Protein AF-A0A2H9RMM9-F1 (afdb_monomer_lite)

Sequence (124 aa):
MATKKEIEEIKDAISDDEKKKSKSKKEEKSLELTDLPGIGPAALSKLENAGVYDMMGLAVMSPASLSDAAGVSGAVARKAIQAARNILELGFSDGMEFAKKRSNVLHITTGSKSLDELLGGRGI

pLDDT: mean 74.29, std 17.65, range [28.28, 92.44]

Structure (mmCIF, N/CA/C/O backbone):
data_AF-A0A2H9RMM9-F1
#
_entry.id   AF-A0A2H9RMM9-F1
#
loop_
_atom_site.group_PDB
_atom_site.id
_atom_site.type_symbol
_atom_site.label_atom_id
_atom_site.label_alt_id
_atom_site.label_comp_id
_atom_site.label_asym_id
_atom_site.label_entity_id
_atom_site.label_seq_id
_atom_site.pdbx_PDB_ins_code
_atom_site.Cartn_x
_atom_site.Cartn_y
_atom_site.Cartn_z
_atom_site.occupancy
_atom_site.B_iso_or_equiv
_atom_site.auth_seq_id
_atom_site.auth_comp_id
_atom_site.auth_asym_id
_atom_site.auth_atom_id
_atom_site.pdbx_PDB_model_num
ATOM 1 N N . MET A 1 1 ? 8.926 -1.701 46.593 1.00 49.34 1 MET A N 1
ATOM 2 C CA . MET A 1 1 ? 8.430 -0.316 46.457 1.00 49.34 1 MET A CA 1
ATOM 3 C C . MET A 1 1 ? 9.519 0.452 45.736 1.00 49.34 1 MET A C 1
ATOM 5 O O . MET A 1 1 ? 10.568 0.634 46.336 1.00 49.34 1 MET A O 1
ATOM 9 N N . ALA A 1 2 ? 9.331 0.776 44.453 1.00 51.94 2 ALA A N 1
ATOM 10 C CA . ALA A 1 2 ? 10.285 1.610 43.719 1.00 51.94 2 ALA A CA 1
ATOM 11 C C . ALA A 1 2 ? 10.453 2.934 44.474 1.00 51.94 2 ALA A C 1
ATO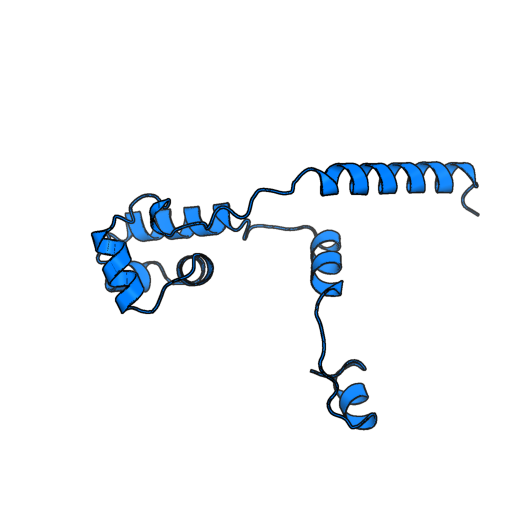M 13 O O . ALA A 1 2 ? 9.471 3.499 44.974 1.00 51.94 2 ALA A O 1
ATOM 14 N N . THR A 1 3 ? 11.695 3.361 44.659 1.00 59.28 3 THR A N 1
ATOM 15 C CA . THR A 1 3 ? 11.990 4.557 45.450 1.00 59.28 3 THR A CA 1
ATOM 16 C C . THR A 1 3 ? 11.487 5.786 44.690 1.00 59.28 3 THR A C 1
ATOM 18 O O . THR A 1 3 ? 11.525 5.821 43.464 1.00 59.28 3 THR A O 1
ATOM 21 N N . LYS A 1 4 ? 10.979 6.811 45.393 1.00 59.88 4 LYS A N 1
ATOM 22 C CA . LYS A 1 4 ? 10.424 8.032 44.762 1.00 59.88 4 LYS A CA 1
ATOM 23 C C . LYS A 1 4 ? 11.375 8.666 43.733 1.00 59.88 4 LYS A C 1
ATOM 25 O O . LYS A 1 4 ? 10.907 9.232 42.756 1.00 59.88 4 LYS A O 1
ATOM 30 N N . LYS A 1 5 ? 12.683 8.487 43.933 1.00 61.75 5 LYS A N 1
ATOM 31 C CA . LYS A 1 5 ? 13.751 8.954 43.051 1.00 61.75 5 LYS A CA 1
ATOM 32 C C . LYS A 1 5 ? 13.785 8.229 41.695 1.00 61.75 5 LYS A C 1
ATOM 34 O O . LYS A 1 5 ? 13.938 8.880 40.674 1.00 61.75 5 LYS A O 1
ATOM 39 N N . GLU A 1 6 ? 13.550 6.916 41.667 1.00 59.88 6 GLU A N 1
ATOM 40 C CA . GLU A 1 6 ? 13.474 6.135 40.418 1.00 59.88 6 GLU A CA 1
ATOM 41 C C . GLU A 1 6 ? 12.229 6.508 39.599 1.00 59.88 6 GLU A C 1
ATOM 43 O O . GLU A 1 6 ? 12.268 6.544 38.375 1.00 59.88 6 GLU A O 1
ATOM 48 N N . ILE A 1 7 ? 11.114 6.827 40.265 1.00 60.31 7 ILE A N 1
ATOM 49 C CA . ILE A 1 7 ? 9.872 7.249 39.597 1.00 60.31 7 ILE A CA 1
ATOM 50 C C . ILE A 1 7 ? 10.024 8.655 38.997 1.00 60.31 7 ILE A C 1
ATOM 52 O O . ILE A 1 7 ? 9.499 8.910 37.914 1.00 60.31 7 ILE A O 1
ATOM 56 N N . GLU A 1 8 ? 10.743 9.554 39.674 1.00 58.12 8 GLU A N 1
ATOM 57 C CA . GLU A 1 8 ? 11.073 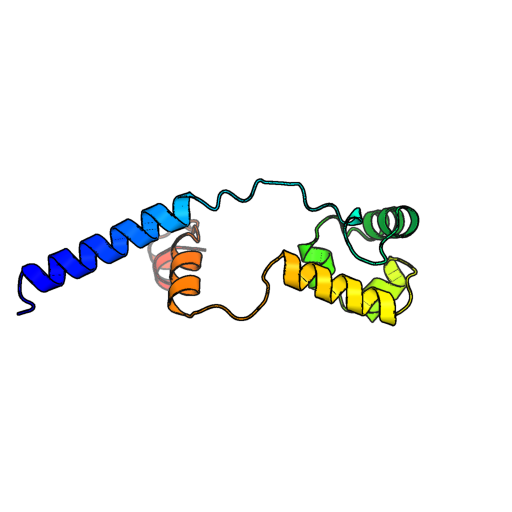10.890 39.160 1.00 58.12 8 GLU A CA 1
ATOM 58 C C . GLU A 1 8 ? 12.020 10.812 37.954 1.00 58.12 8 GLU A C 1
ATOM 60 O O . GLU A 1 8 ? 11.712 11.401 36.922 1.00 58.12 8 GLU A O 1
ATOM 65 N N . GLU A 1 9 ? 13.070 9.986 38.007 1.00 60.41 9 GLU A N 1
ATOM 66 C CA . GLU A 1 9 ? 13.990 9.774 36.875 1.00 60.41 9 GLU A CA 1
ATOM 67 C C . GLU A 1 9 ? 13.286 9.158 35.648 1.00 60.41 9 GLU A C 1
ATOM 69 O O . GLU A 1 9 ? 13.542 9.556 34.509 1.00 60.41 9 GLU A O 1
ATOM 74 N N . ILE A 1 10 ? 12.336 8.238 35.860 1.00 62.78 10 ILE A N 1
ATOM 75 C CA . ILE A 1 10 ? 11.506 7.676 34.781 1.00 62.78 10 ILE A CA 1
ATOM 76 C C . ILE A 1 10 ? 10.564 8.741 34.203 1.00 62.78 10 ILE A C 1
ATOM 78 O O . ILE A 1 10 ? 10.364 8.798 32.988 1.00 62.78 10 ILE A O 1
ATOM 82 N N . LYS A 1 11 ? 9.986 9.601 35.048 1.00 52.56 11 LYS A N 1
ATOM 83 C CA . LYS A 1 11 ? 9.070 10.666 34.619 1.00 52.56 11 LYS A CA 1
ATOM 84 C C . LYS A 1 11 ? 9.793 11.748 33.816 1.00 52.56 11 LYS A C 1
ATOM 86 O O . LYS A 1 11 ? 9.256 12.192 32.801 1.00 52.56 11 LYS A O 1
ATOM 91 N N . ASP A 1 12 ? 11.008 12.108 34.219 1.00 50.66 12 ASP A N 1
ATOM 92 C CA . ASP A 1 12 ? 11.844 13.060 33.490 1.00 50.66 12 ASP A CA 1
ATOM 93 C C . ASP A 1 12 ? 12.268 12.490 32.126 1.00 50.66 12 ASP A C 1
ATOM 95 O O . ASP A 1 12 ? 12.094 13.166 31.110 1.00 50.66 12 ASP A O 1
ATOM 99 N N . ALA A 1 13 ? 12.653 11.208 32.053 1.00 55.97 13 ALA A N 1
ATOM 100 C CA . ALA A 1 13 ? 12.966 10.536 30.786 1.00 55.97 13 ALA A CA 1
ATOM 101 C C . ALA A 1 13 ? 11.766 10.458 29.817 1.00 55.97 13 ALA A C 1
ATOM 103 O O . ALA A 1 13 ? 11.928 10.628 28.608 1.00 55.97 13 ALA A O 1
ATOM 104 N N . ILE A 1 14 ? 10.548 10.247 30.331 1.00 54.81 14 ILE A N 1
ATOM 105 C CA . ILE A 1 14 ? 9.310 10.262 29.529 1.00 54.81 14 ILE A CA 1
ATOM 106 C C . ILE A 1 14 ? 9.008 11.677 29.017 1.00 54.81 14 ILE A C 1
ATOM 108 O O . ILE A 1 14 ? 8.601 11.846 27.868 1.00 54.81 14 ILE A O 1
ATOM 112 N N . SER A 1 15 ? 9.243 12.697 29.845 1.00 43.19 15 SER A N 1
ATOM 113 C CA . SER A 1 15 ? 8.997 14.094 29.477 1.00 43.19 15 SER A CA 1
ATOM 114 C C . SER A 1 15 ? 10.000 14.639 28.449 1.00 43.19 15 SER A C 1
ATOM 116 O O . SER A 1 15 ? 9.632 15.455 27.596 1.00 43.19 15 SER A O 1
ATOM 118 N N . ASP A 1 16 ? 11.242 14.146 28.459 1.00 41.41 16 ASP A N 1
ATOM 119 C CA . ASP A 1 16 ? 12.229 14.439 27.419 1.00 41.41 16 ASP A CA 1
ATOM 120 C C . ASP A 1 16 ? 11.906 13.725 26.095 1.00 41.41 16 ASP A C 1
ATOM 122 O O . ASP A 1 16 ? 12.091 14.321 25.031 1.00 41.41 16 ASP A O 1
ATOM 126 N N . ASP A 1 17 ? 11.337 12.511 26.124 1.00 40.69 17 ASP A N 1
ATOM 127 C CA . ASP A 1 17 ? 10.855 11.815 24.917 1.00 40.69 17 ASP A CA 1
ATOM 128 C C . ASP A 1 17 ? 9.651 12.544 24.283 1.00 40.69 17 ASP A C 1
ATOM 130 O O . ASP A 1 17 ? 9.602 12.727 23.063 1.00 40.69 17 ASP A O 1
ATOM 134 N N . GLU A 1 18 ? 8.731 13.082 25.097 1.00 43.38 18 GLU A N 1
ATOM 135 C CA . GLU A 1 18 ? 7.620 13.931 24.627 1.00 43.38 18 GLU A CA 1
ATOM 136 C C . GLU A 1 18 ? 8.107 15.264 24.019 1.00 43.38 18 GLU A C 1
ATOM 138 O O . GLU A 1 18 ? 7.617 15.702 22.966 1.00 43.38 18 GLU A O 1
ATOM 143 N N . LYS A 1 19 ? 9.127 15.903 24.613 1.00 35.06 19 LYS A N 1
ATOM 144 C CA . LYS A 1 19 ? 9.756 17.114 24.047 1.00 35.06 19 LYS A CA 1
ATOM 145 C C . LYS A 1 19 ? 10.565 16.834 22.779 1.00 35.06 19 LYS A C 1
ATOM 147 O O . LYS A 1 19 ? 10.681 17.719 21.928 1.00 35.06 19 LYS A O 1
ATOM 152 N N . LYS A 1 20 ? 11.101 15.622 22.610 1.00 34.69 20 LYS A N 1
ATOM 153 C CA . LYS A 1 20 ? 11.825 15.217 21.394 1.00 34.69 20 LYS A CA 1
ATOM 154 C C . LYS A 1 20 ? 10.867 14.823 20.263 1.00 34.69 20 LYS A C 1
ATOM 156 O O . LYS A 1 20 ? 11.115 15.205 19.120 1.00 34.69 20 LYS A O 1
ATOM 161 N N . LYS A 1 21 ? 9.730 14.181 20.572 1.00 34.38 21 LYS A N 1
ATOM 162 C CA . LYS A 1 21 ? 8.660 13.853 19.602 1.00 34.38 21 LYS A CA 1
ATOM 163 C C . LYS A 1 21 ? 7.897 15.066 19.077 1.00 34.38 21 LYS A C 1
ATOM 165 O O . LYS A 1 21 ? 7.498 15.077 17.917 1.00 34.38 21 LYS A O 1
ATOM 170 N N . SER A 1 22 ? 7.735 16.117 19.878 1.00 29.42 22 SER A N 1
ATOM 171 C CA . SER A 1 22 ? 7.072 17.353 19.425 1.00 29.42 22 SER A CA 1
ATOM 172 C C . SER A 1 22 ? 7.892 18.177 18.415 1.00 29.42 22 SER A C 1
ATOM 174 O O . SER A 1 22 ? 7.335 19.060 17.761 1.00 29.42 22 SER A O 1
ATOM 176 N N . LYS A 1 23 ? 9.186 17.872 18.217 1.00 28.28 23 LYS A N 1
ATOM 177 C CA . LYS A 1 23 ? 10.070 18.565 17.258 1.00 28.28 23 LYS A CA 1
ATOM 178 C C . LYS A 1 23 ? 10.162 17.937 15.866 1.00 28.28 23 LYS A C 1
ATOM 180 O O . LYS A 1 23 ? 10.775 18.541 14.993 1.00 28.28 23 LYS A O 1
ATOM 185 N N . SER A 1 24 ? 9.516 16.801 15.609 1.00 30.69 24 SER A N 1
ATOM 186 C CA . SER A 1 24 ? 9.364 16.248 14.257 1.00 30.69 24 SER A CA 1
ATOM 187 C C . SER A 1 24 ? 7.946 16.465 13.727 1.00 30.69 24 SER A C 1
ATOM 189 O O . SER A 1 24 ? 7.293 15.533 13.265 1.00 30.69 24 SER A O 1
ATOM 191 N N . LYS A 1 25 ? 7.465 17.714 13.751 1.00 33.62 25 LYS A N 1
ATOM 192 C CA . LYS A 1 25 ? 6.507 18.176 12.738 1.00 33.62 25 LYS A CA 1
ATOM 193 C C . LYS A 1 25 ? 7.262 18.202 11.407 1.00 33.62 25 LYS A C 1
ATOM 195 O O . LYS A 1 25 ? 7.774 19.236 10.993 1.00 33.62 25 LYS A O 1
ATOM 200 N N . LYS A 1 26 ? 7.426 17.028 10.792 1.00 36.34 26 LYS A N 1
ATOM 201 C CA . LYS A 1 26 ? 7.837 16.927 9.394 1.00 36.34 26 LYS A CA 1
ATOM 202 C C . LYS A 1 26 ? 6.634 17.445 8.620 1.00 36.34 26 LYS A C 1
ATOM 204 O O . LYS A 1 26 ? 5.563 16.850 8.681 1.00 36.34 26 LYS A O 1
ATOM 209 N N . GLU A 1 27 ? 6.803 18.640 8.076 1.00 31.69 27 GLU A N 1
ATOM 210 C CA . GLU A 1 27 ? 5.829 19.370 7.277 1.00 31.69 27 GLU A CA 1
ATOM 211 C C . GLU A 1 27 ? 5.059 18.416 6.363 1.00 31.69 27 GLU A C 1
ATOM 213 O O . GLU A 1 27 ? 5.656 17.539 5.733 1.00 31.69 27 GLU A O 1
ATOM 218 N N . GLU A 1 28 ? 3.741 18.602 6.301 1.00 39.62 28 GLU A N 1
ATOM 219 C CA . GLU A 1 28 ? 2.849 18.030 5.295 1.00 39.62 28 GLU A CA 1
ATOM 220 C C . GLU A 1 28 ? 3.247 18.567 3.914 1.00 39.62 28 GLU A C 1
ATOM 222 O O . GLU A 1 28 ? 2.554 19.366 3.291 1.00 39.62 28 GLU A O 1
ATOM 227 N N . LYS A 1 29 ? 4.423 18.176 3.429 1.00 38.41 29 LYS A N 1
ATOM 228 C CA . LYS A 1 29 ? 4.731 18.259 2.016 1.00 38.41 29 LYS A CA 1
ATOM 229 C C . LYS A 1 29 ? 3.883 17.163 1.403 1.00 38.41 29 LYS A C 1
ATOM 231 O O . LYS A 1 29 ? 4.117 15.990 1.687 1.00 38.41 29 LYS A O 1
ATOM 236 N N . SER A 1 30 ? 2.858 17.549 0.653 1.00 47.28 30 SER A N 1
ATOM 237 C CA . SER A 1 30 ? 2.121 16.648 -0.224 1.00 47.28 30 SER A CA 1
ATOM 238 C C . SER A 1 30 ? 3.148 15.824 -0.995 1.00 47.28 30 SER A C 1
ATOM 240 O O . SER A 1 30 ? 3.848 16.348 -1.860 1.00 47.28 30 SER A O 1
ATOM 242 N N . LEU A 1 31 ? 3.339 14.571 -0.582 1.00 57.75 31 LEU A N 1
ATOM 243 C CA . LEU A 1 31 ? 4.261 13.647 -1.222 1.00 57.75 31 LEU A CA 1
ATOM 244 C C . LEU A 1 31 ? 3.632 13.295 -2.560 1.00 57.75 31 LEU A C 1
ATOM 246 O O . LEU A 1 31 ? 2.816 12.383 -2.661 1.00 57.75 31 LEU A O 1
ATOM 250 N N . GLU A 1 32 ? 3.938 14.102 -3.563 1.00 65.06 32 GLU A N 1
ATOM 251 C CA . GLU A 1 32 ? 3.448 13.891 -4.909 1.00 65.06 32 GLU A CA 1
ATOM 252 C C . GLU A 1 32 ? 4.120 12.649 -5.501 1.00 65.06 32 GLU A C 1
ATOM 254 O O . GLU A 1 32 ? 5.311 12.398 -5.301 1.00 65.06 32 GLU A O 1
ATOM 259 N N . LEU A 1 33 ? 3.363 11.881 -6.291 1.00 64.50 33 LEU A N 1
ATOM 260 C CA . LEU A 1 33 ? 3.877 10.715 -7.020 1.00 64.50 33 LEU A CA 1
ATOM 261 C C . LEU A 1 33 ? 5.051 11.061 -7.965 1.00 64.50 33 LEU A C 1
ATOM 263 O O . LEU A 1 33 ? 5.743 10.160 -8.438 1.00 64.50 33 LEU A O 1
ATOM 267 N N . THR A 1 34 ? 5.253 12.348 -8.260 1.00 63.91 34 THR A N 1
ATOM 268 C CA . THR A 1 34 ? 6.313 12.906 -9.111 1.00 63.91 34 THR A CA 1
ATOM 269 C C . THR A 1 34 ? 7.703 12.827 -8.487 1.00 63.91 34 THR A C 1
ATOM 271 O O . THR A 1 34 ? 8.689 12.819 -9.222 1.00 63.91 34 THR A O 1
ATOM 274 N N . ASP A 1 35 ? 7.805 12.728 -7.158 1.00 68.94 35 ASP A N 1
ATOM 275 C CA . ASP A 1 35 ? 9.092 12.704 -6.443 1.00 68.94 35 ASP A CA 1
ATOM 276 C C . ASP A 1 35 ? 9.711 11.290 -6.399 1.00 68.94 35 ASP A C 1
ATOM 278 O O . ASP A 1 35 ? 10.767 11.046 -5.808 1.00 68.94 35 ASP A O 1
ATOM 282 N N . LEU A 1 36 ? 9.050 10.315 -7.034 1.00 75.44 36 LEU A N 1
ATOM 283 C CA . LEU A 1 36 ? 9.498 8.932 -7.071 1.00 75.44 36 LEU A CA 1
ATOM 284 C C . LEU A 1 36 ? 10.437 8.647 -8.249 1.00 75.44 36 LEU A C 1
ATOM 286 O O . LEU A 1 36 ? 10.168 9.023 -9.395 1.00 75.44 36 LEU A O 1
ATOM 290 N N . PRO A 1 37 ? 11.515 7.878 -8.012 1.00 74.06 37 PRO A N 1
ATOM 291 C CA . PRO A 1 37 ? 12.489 7.568 -9.044 1.00 74.06 37 PRO A CA 1
ATOM 292 C C . PRO A 1 37 ? 11.847 6.750 -10.171 1.00 74.06 37 PRO A C 1
ATOM 294 O O . PRO A 1 37 ? 11.505 5.579 -10.002 1.00 74.06 37 PRO A O 1
ATOM 297 N N . GLY A 1 38 ? 11.744 7.372 -11.347 1.00 72.00 38 GLY A N 1
ATOM 298 C CA . GLY A 1 38 ? 11.255 6.743 -12.573 1.00 72.00 38 GLY A CA 1
ATOM 299 C C . GLY A 1 38 ? 9.750 6.863 -12.824 1.00 72.00 38 GLY A C 1
ATOM 300 O O . GLY A 1 38 ? 9.260 6.240 -13.766 1.00 72.00 38 GLY A O 1
ATOM 301 N N . ILE A 1 39 ? 9.039 7.687 -12.047 1.00 77.94 39 ILE A N 1
ATOM 302 C CA . ILE A 1 39 ? 7.685 8.146 -12.378 1.00 77.94 39 ILE A CA 1
ATOM 303 C C . ILE A 1 39 ? 7.798 9.552 -12.967 1.00 77.94 39 ILE A C 1
ATOM 305 O O . ILE A 1 39 ? 8.010 10.532 -12.267 1.00 77.94 39 ILE A O 1
ATOM 309 N N . GLY A 1 40 ? 7.705 9.640 -14.292 1.00 78.69 40 GLY A N 1
ATOM 310 C CA . GLY A 1 40 ? 7.610 10.922 -14.990 1.00 78.69 40 GLY A CA 1
ATOM 311 C C . GLY A 1 40 ? 6.161 11.416 -15.096 1.00 78.69 40 GLY A C 1
ATOM 312 O O . GLY A 1 40 ? 5.233 10.641 -14.859 1.00 78.69 40 GLY A O 1
ATOM 313 N N . PRO A 1 41 ? 5.935 12.656 -15.564 1.00 79.25 41 PRO A N 1
ATOM 314 C CA . PRO A 1 41 ? 4.589 13.217 -15.739 1.00 79.25 41 PRO A CA 1
ATOM 315 C C . PRO A 1 41 ? 3.700 12.363 -16.660 1.00 79.25 41 PRO A C 1
ATOM 317 O O . PRO A 1 41 ? 2.511 12.208 -16.410 1.00 79.25 41 PRO A O 1
ATOM 320 N N . ALA A 1 42 ? 4.282 11.712 -17.674 1.00 80.06 42 ALA A N 1
ATOM 321 C CA . ALA A 1 42 ? 3.550 10.799 -18.556 1.00 80.06 42 ALA A CA 1
ATOM 322 C C . ALA A 1 42 ? 3.107 9.490 -17.869 1.00 80.06 42 ALA A C 1
ATOM 324 O O . ALA A 1 42 ? 2.096 8.906 -18.254 1.00 80.06 42 ALA A O 1
ATOM 325 N N . ALA A 1 43 ? 3.866 9.011 -16.878 1.00 80.38 43 ALA A N 1
ATOM 326 C CA . ALA A 1 43 ? 3.500 7.845 -16.075 1.00 80.38 43 ALA A CA 1
ATOM 327 C C . ALA A 1 43 ? 2.468 8.223 -15.003 1.00 80.38 43 ALA A C 1
ATOM 329 O O . ALA A 1 43 ? 1.558 7.441 -14.737 1.00 80.38 43 ALA A O 1
ATOM 330 N N . LEU A 1 44 ? 2.568 9.438 -14.452 1.00 82.06 44 LEU A N 1
ATOM 331 C CA . LEU A 1 44 ? 1.609 9.986 -13.497 1.00 82.06 44 LEU A CA 1
ATOM 332 C C . LEU A 1 44 ? 0.200 10.062 -14.088 1.00 82.06 44 LEU A C 1
ATOM 334 O O . LEU A 1 44 ? -0.714 9.480 -13.520 1.00 82.06 44 LEU A O 1
ATOM 338 N N . SER A 1 45 ? 0.025 10.666 -15.267 1.00 82.44 45 SER A N 1
ATOM 339 C CA . SER A 1 45 ? -1.307 10.761 -15.887 1.00 82.44 45 SER A CA 1
ATOM 340 C C . SER A 1 45 ? -1.926 9.388 -16.172 1.00 82.44 45 SER A C 1
ATOM 342 O O . SER A 1 45 ? -3.140 9.221 -16.123 1.00 82.44 45 SER A O 1
ATOM 344 N N . LYS A 1 46 ? -1.104 8.368 -16.453 1.00 84.44 46 LYS A N 1
ATOM 345 C CA . LYS A 1 46 ? -1.590 6.990 -16.615 1.00 84.44 46 LYS A CA 1
ATOM 346 C C . LYS A 1 46 ? -1.986 6.352 -15.285 1.00 84.44 46 LYS A C 1
ATOM 348 O O . LYS A 1 46 ? -2.983 5.641 -15.240 1.00 84.44 46 LYS A O 1
ATOM 353 N N . LEU A 1 47 ? -1.245 6.630 -14.215 1.00 82.56 47 LEU A N 1
ATOM 354 C CA . LEU A 1 47 ? -1.579 6.183 -12.862 1.00 82.56 47 LEU A CA 1
ATOM 355 C C . LEU A 1 47 ? -2.857 6.840 -12.338 1.00 82.56 47 LEU A C 1
ATOM 357 O O . LEU A 1 47 ? -3.700 6.150 -11.773 1.00 82.56 47 LEU A O 1
ATOM 361 N N . GLU A 1 48 ? -3.050 8.127 -12.617 1.00 83.69 48 GLU A N 1
ATOM 362 C CA . GLU A 1 48 ? -4.287 8.851 -12.319 1.00 83.69 48 GLU A CA 1
ATOM 363 C C . GLU A 1 48 ? -5.479 8.262 -13.081 1.00 83.69 48 GLU A C 1
ATOM 365 O O . GLU A 1 48 ? -6.542 8.053 -12.500 1.00 83.69 48 GLU A O 1
ATOM 370 N N . ASN A 1 49 ? -5.298 7.907 -14.357 1.00 83.75 49 ASN A N 1
ATOM 371 C CA . ASN A 1 49 ? -6.321 7.196 -15.131 1.00 83.75 49 ASN A CA 1
ATOM 372 C C . ASN A 1 49 ? -6.584 5.775 -14.602 1.00 83.75 49 ASN A C 1
ATOM 374 O O . ASN A 1 49 ? -7.693 5.263 -14.737 1.00 83.75 49 ASN A O 1
ATOM 378 N N . ALA A 1 50 ? -5.581 5.139 -13.992 1.00 82.00 50 ALA A N 1
ATOM 379 C CA . ALA A 1 50 ? -5.706 3.843 -13.328 1.00 82.00 50 ALA A CA 1
ATOM 380 C C . ALA A 1 50 ? -6.286 3.943 -11.900 1.00 82.00 50 ALA A C 1
ATOM 382 O O . ALA A 1 50 ? -6.430 2.920 -11.231 1.00 82.00 50 ALA A O 1
ATOM 383 N N . GLY A 1 51 ? -6.623 5.149 -11.427 1.00 82.06 51 GLY A N 1
ATOM 384 C CA . GLY A 1 51 ? -7.209 5.385 -10.106 1.00 82.06 51 GLY A CA 1
ATOM 385 C C . GLY A 1 51 ? -6.204 5.393 -8.948 1.00 82.06 51 GLY A C 1
ATOM 386 O O . GLY A 1 51 ? -6.609 5.306 -7.789 1.00 82.06 51 GLY A O 1
ATOM 387 N N . VAL A 1 52 ? -4.900 5.480 -9.230 1.00 83.31 52 VAL A N 1
ATOM 388 C CA . VAL A 1 52 ? -3.841 5.542 -8.213 1.00 83.31 52 VAL A CA 1
ATOM 389 C C . VAL A 1 52 ? -3.432 6.997 -8.000 1.00 83.31 52 VAL A C 1
ATOM 391 O O . VAL A 1 52 ? -2.613 7.535 -8.739 1.00 83.31 52 VAL A O 1
ATOM 394 N N . TYR A 1 53 ? -4.001 7.616 -6.965 1.00 82.00 53 TYR A N 1
ATOM 395 C CA . TYR A 1 53 ? -3.742 9.020 -6.608 1.00 82.00 53 TYR A CA 1
ATOM 396 C C . TYR A 1 53 ? -2.835 9.186 -5.387 1.00 82.00 53 TYR A C 1
ATOM 398 O O . TYR A 1 53 ? -2.312 10.269 -5.150 1.00 82.00 53 TYR A O 1
ATOM 406 N N . ASP A 1 54 ? -2.662 8.120 -4.604 1.00 83.50 54 ASP A N 1
ATOM 407 C CA . ASP A 1 54 ? -1.945 8.160 -3.335 1.00 83.50 54 ASP A CA 1
ATOM 408 C C . ASP A 1 54 ? -0.695 7.272 -3.359 1.00 83.50 54 ASP A C 1
ATOM 410 O O . ASP A 1 54 ? -0.664 6.188 -3.957 1.00 83.50 54 ASP A O 1
ATOM 414 N N . MET A 1 55 ? 0.326 7.717 -2.632 1.00 81.88 55 MET A N 1
ATOM 415 C CA . MET A 1 55 ? 1.574 6.998 -2.397 1.00 81.88 55 MET A CA 1
ATOM 416 C C . MET A 1 55 ? 1.322 5.653 -1.709 1.00 81.88 55 MET A C 1
ATOM 418 O O . MET A 1 55 ? 2.015 4.676 -2.003 1.00 81.88 55 MET A O 1
ATOM 422 N N . MET A 1 56 ? 0.305 5.567 -0.840 1.00 83.06 56 MET A N 1
ATOM 423 C CA . MET A 1 56 ? -0.101 4.306 -0.210 1.00 83.06 56 MET A CA 1
ATOM 424 C C . MET A 1 56 ? -0.617 3.304 -1.252 1.00 83.06 56 MET A C 1
ATOM 426 O O . MET A 1 56 ? -0.231 2.134 -1.234 1.00 83.06 56 MET A O 1
ATOM 430 N N . GLY A 1 57 ? -1.436 3.771 -2.202 1.00 83.25 57 GLY A N 1
ATOM 431 C CA . GLY A 1 57 ? -1.944 2.949 -3.3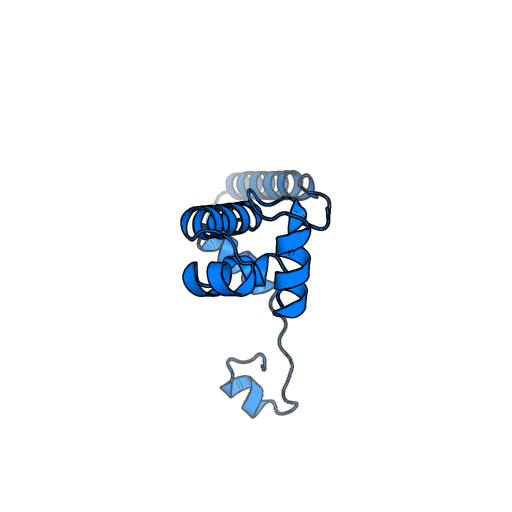04 1.00 83.25 57 GLY A CA 1
ATOM 432 C C . GLY A 1 57 ? -0.813 2.398 -4.171 1.00 83.25 57 GLY A C 1
ATOM 433 O O . GLY A 1 57 ? -0.800 1.214 -4.514 1.00 83.25 57 GLY A O 1
ATOM 434 N N . LEU A 1 58 ? 0.200 3.224 -4.437 1.00 84.44 58 LEU A N 1
ATOM 435 C CA . LEU A 1 58 ? 1.392 2.803 -5.163 1.00 84.44 58 LEU A CA 1
ATOM 436 C C . LEU A 1 58 ? 2.235 1.776 -4.381 1.00 84.44 58 LEU A C 1
ATOM 438 O O . LEU A 1 58 ? 2.701 0.794 -4.957 1.00 84.44 58 LEU A O 1
ATOM 442 N N . ALA A 1 59 ? 2.429 1.975 -3.074 1.00 84.88 59 ALA A N 1
ATOM 443 C CA . ALA A 1 59 ? 3.282 1.126 -2.237 1.00 84.88 59 ALA A CA 1
ATOM 444 C C . ALA A 1 59 ? 2.742 -0.308 -2.044 1.00 84.88 59 ALA A C 1
ATOM 446 O O . ALA A 1 59 ? 3.525 -1.246 -1.814 1.00 84.88 59 ALA A O 1
ATOM 447 N N . VAL A 1 60 ? 1.417 -0.475 -2.132 1.00 86.12 60 VAL A N 1
ATOM 448 C CA . VAL A 1 60 ? 0.708 -1.760 -1.983 1.00 86.12 60 VAL A CA 1
ATOM 449 C C . VAL A 1 60 ? 0.605 -2.519 -3.310 1.00 86.12 60 VAL A C 1
ATOM 451 O O . VAL A 1 60 ? 0.501 -3.747 -3.310 1.00 86.12 60 VAL A O 1
ATOM 454 N N . MET A 1 61 ? 0.679 -1.823 -4.446 1.00 84.38 61 MET A N 1
ATOM 455 C CA . MET A 1 61 ? 0.519 -2.438 -5.761 1.00 84.38 61 MET A CA 1
ATOM 456 C C . MET A 1 61 ? 1.670 -3.397 -6.113 1.00 84.38 61 MET A C 1
ATOM 458 O O . MET A 1 61 ? 2.825 -3.214 -5.718 1.00 84.38 61 MET A O 1
ATOM 462 N N . SER A 1 62 ? 1.356 -4.447 -6.880 1.00 88.19 62 SER A N 1
ATOM 463 C CA . SER A 1 62 ? 2.370 -5.381 -7.370 1.00 88.19 62 SER A CA 1
ATOM 464 C C . SER A 1 62 ? 3.243 -4.726 -8.455 1.00 88.19 62 SER A C 1
ATOM 466 O O . SER A 1 62 ? 2.740 -3.913 -9.235 1.00 88.19 62 SER A O 1
ATOM 468 N N . PRO A 1 63 ? 4.535 -5.091 -8.579 1.00 86.69 63 PRO A N 1
ATOM 469 C CA . PRO A 1 63 ? 5.389 -4.544 -9.631 1.00 86.69 63 PRO A CA 1
ATOM 470 C C . PRO A 1 63 ? 4.872 -4.792 -11.053 1.00 86.69 63 PRO A C 1
ATOM 472 O O . PRO A 1 63 ? 5.111 -3.962 -11.921 1.00 86.69 63 PRO A O 1
ATOM 475 N N . ALA A 1 64 ? 4.166 -5.905 -11.287 1.00 86.88 64 ALA A N 1
ATOM 476 C CA . ALA A 1 64 ? 3.569 -6.217 -12.585 1.00 86.88 64 ALA A CA 1
ATOM 477 C C . ALA A 1 64 ? 2.406 -5.266 -12.898 1.00 86.88 64 ALA A C 1
ATOM 479 O O . ALA A 1 64 ? 2.425 -4.585 -13.917 1.00 86.88 64 ALA A O 1
ATOM 480 N N . SER A 1 65 ? 1.467 -5.126 -11.958 1.00 85.38 65 SER A N 1
ATOM 481 C CA . SER A 1 65 ? 0.327 -4.213 -12.095 1.00 85.38 65 SER A CA 1
ATOM 482 C C . SER A 1 65 ? 0.772 -2.758 -12.262 1.00 85.38 65 SER A C 1
ATOM 484 O O . SER A 1 65 ? 0.199 -2.030 -13.065 1.00 85.38 65 SER A O 1
ATOM 486 N N . LEU A 1 66 ? 1.827 -2.341 -11.551 1.00 85.50 66 LEU A N 1
ATOM 487 C CA . LEU A 1 66 ? 2.396 -1.002 -11.700 1.00 85.50 66 LEU A CA 1
ATOM 488 C C . LEU A 1 66 ? 3.025 -0.792 -13.082 1.00 85.50 66 LEU A C 1
ATOM 490 O O . LEU A 1 66 ? 2.860 0.268 -13.681 1.00 85.50 66 LEU A O 1
ATOM 494 N N . SER A 1 67 ? 3.752 -1.787 -13.590 1.00 85.50 67 SER A N 1
ATOM 495 C CA . SER A 1 67 ? 4.340 -1.730 -14.927 1.00 85.50 67 SER A CA 1
ATOM 496 C C . SER A 1 67 ? 3.285 -1.591 -16.018 1.00 85.50 67 SER A C 1
ATOM 498 O O . SER A 1 67 ? 3.461 -0.758 -16.907 1.00 85.50 67 SER A O 1
ATOM 500 N N . ASP A 1 68 ? 2.185 -2.333 -15.911 1.00 85.62 68 ASP A N 1
ATOM 501 C CA . ASP A 1 68 ? 1.087 -2.284 -16.878 1.00 85.62 68 ASP A CA 1
ATOM 502 C C . ASP A 1 68 ? 0.319 -0.956 -16.793 1.00 85.62 68 ASP A C 1
ATOM 504 O O . ASP A 1 68 ? 0.065 -0.319 -17.815 1.00 85.62 68 ASP A O 1
ATOM 508 N N . ALA A 1 69 ? 0.014 -0.490 -15.576 1.00 83.44 69 ALA A N 1
ATOM 509 C CA . ALA A 1 69 ? -0.734 0.747 -15.353 1.00 83.44 69 ALA A CA 1
ATOM 510 C C . ALA A 1 69 ? 0.068 2.006 -15.724 1.00 83.44 69 ALA A C 1
ATOM 512 O O . ALA A 1 69 ? -0.441 2.890 -16.408 1.00 83.44 69 ALA A O 1
ATOM 513 N N . ALA A 1 70 ? 1.333 2.100 -15.306 1.00 82.31 70 ALA A N 1
ATOM 514 C CA . ALA A 1 70 ? 2.169 3.280 -15.539 1.00 82.31 70 ALA A CA 1
ATOM 515 C C . ALA A 1 70 ? 2.946 3.222 -16.869 1.00 82.31 70 ALA A C 1
ATOM 517 O O . ALA A 1 70 ? 3.495 4.231 -17.320 1.00 82.31 70 ALA A O 1
ATOM 518 N N . GLY A 1 71 ? 3.014 2.053 -17.515 1.00 81.00 71 GLY A N 1
ATOM 519 C CA . GLY A 1 71 ? 3.827 1.831 -18.714 1.00 81.00 71 GLY A CA 1
ATOM 520 C C . GLY A 1 71 ? 5.332 1.951 -18.451 1.00 81.00 71 GLY A C 1
ATOM 521 O O . GLY A 1 71 ? 6.072 2.410 -19.320 1.00 81.00 71 GLY A O 1
ATOM 522 N N . VAL A 1 72 ? 5.780 1.593 -17.245 1.00 84.00 72 VAL A N 1
ATOM 523 C CA . VAL A 1 72 ? 7.190 1.649 -16.824 1.00 84.00 72 VAL A CA 1
ATOM 524 C C . VAL A 1 72 ? 7.802 0.252 -16.780 1.00 84.00 72 VAL A C 1
ATOM 526 O O . VAL A 1 72 ? 7.121 -0.740 -16.523 1.00 84.00 72 VAL A O 1
ATOM 529 N N . SER A 1 73 ? 9.118 0.146 -16.985 1.00 85.50 73 SER A N 1
ATOM 530 C CA . SER A 1 73 ? 9.797 -1.155 -16.912 1.00 85.50 73 SER A CA 1
ATOM 531 C C . SER A 1 73 ? 9.679 -1.784 -15.515 1.00 85.50 73 SER A C 1
ATOM 533 O O . SER A 1 73 ? 9.708 -1.083 -14.501 1.00 85.50 73 SER A O 1
ATOM 535 N N . GLY A 1 74 ? 9.628 -3.117 -15.434 1.00 83.12 74 GLY A N 1
ATOM 536 C CA . GLY A 1 74 ? 9.498 -3.833 -14.153 1.00 83.12 74 GLY A CA 1
ATOM 537 C C . GLY A 1 74 ? 10.651 -3.596 -13.167 1.00 83.12 74 GLY A C 1
ATOM 538 O O . GLY A 1 74 ? 10.508 -3.797 -11.960 1.00 83.12 74 GLY A O 1
ATOM 539 N N . ALA A 1 75 ? 11.817 -3.153 -13.646 1.00 86.25 75 ALA A N 1
ATOM 540 C CA . ALA A 1 75 ? 12.919 -2.732 -12.781 1.00 86.25 75 ALA A CA 1
ATOM 541 C C . ALA A 1 75 ? 12.656 -1.359 -12.142 1.00 86.25 75 ALA A C 1
ATOM 543 O O . ALA A 1 75 ? 12.944 -1.167 -10.960 1.00 86.25 75 ALA A O 1
ATOM 544 N N . VAL A 1 76 ? 12.087 -0.424 -12.906 1.00 85.81 76 VAL A N 1
ATOM 545 C CA . VAL A 1 76 ? 11.720 0.915 -12.429 1.00 85.81 76 VAL A CA 1
ATOM 546 C C . VAL A 1 76 ? 10.514 0.843 -11.495 1.00 85.81 76 VAL A C 1
ATOM 548 O O . VAL A 1 76 ? 10.567 1.421 -10.416 1.00 85.81 76 VAL A O 1
ATOM 551 N N . ALA A 1 77 ? 9.499 0.039 -11.828 1.00 85.4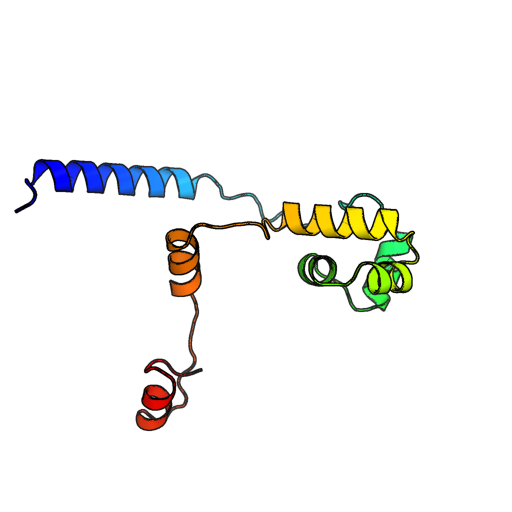4 77 ALA A N 1
ATOM 552 C CA . ALA A 1 77 ? 8.346 -0.209 -10.959 1.00 85.44 77 ALA A CA 1
ATOM 553 C C . ALA A 1 77 ? 8.770 -0.705 -9.566 1.00 85.44 77 ALA A C 1
ATOM 555 O O . ALA A 1 77 ? 8.335 -0.169 -8.550 1.00 85.44 77 ALA A O 1
ATOM 556 N N . ARG A 1 78 ? 9.690 -1.680 -9.498 1.00 87.12 78 ARG A N 1
ATOM 557 C CA . ARG A 1 78 ? 10.222 -2.179 -8.217 1.00 87.12 78 ARG A CA 1
ATOM 558 C C . ARG A 1 78 ? 10.925 -1.094 -7.406 1.00 87.12 78 ARG A C 1
ATOM 560 O O . ARG A 1 78 ? 10.730 -1.021 -6.196 1.00 87.12 78 ARG A O 1
ATOM 567 N N . LYS A 1 79 ? 11.731 -0.251 -8.059 1.00 87.75 79 LYS A N 1
ATOM 568 C CA . LYS A 1 79 ? 12.428 0.859 -7.393 1.00 87.75 79 LYS A CA 1
ATOM 569 C C . LYS A 1 79 ? 11.452 1.921 -6.890 1.00 87.75 79 LYS A C 1
ATOM 571 O O . LYS A 1 79 ? 11.615 2.377 -5.764 1.00 87.75 79 LYS A O 1
ATOM 576 N N . ALA A 1 80 ? 10.433 2.256 -7.677 1.00 85.44 80 ALA A N 1
ATOM 577 C CA . ALA A 1 80 ? 9.391 3.198 -7.287 1.00 85.44 80 ALA A CA 1
ATOM 578 C C . ALA A 1 80 ? 8.593 2.689 -6.075 1.00 85.44 80 ALA A C 1
ATOM 580 O O . ALA A 1 80 ? 8.438 3.420 -5.102 1.00 85.44 80 ALA A O 1
ATOM 581 N N . ILE A 1 81 ? 8.185 1.412 -6.070 1.00 87.75 81 ILE A N 1
ATOM 582 C CA . ILE A 1 81 ? 7.489 0.793 -4.926 1.00 87.75 81 ILE A CA 1
ATOM 583 C C . ILE A 1 81 ? 8.371 0.817 -3.673 1.00 87.75 81 ILE A C 1
ATOM 585 O O . ILE A 1 81 ? 7.897 1.156 -2.591 1.00 87.75 81 ILE A O 1
ATOM 589 N N . GLN A 1 82 ? 9.660 0.486 -3.799 1.00 87.75 82 GLN A N 1
ATOM 590 C CA . GLN A 1 82 ? 10.566 0.500 -2.651 1.00 87.75 82 GLN A CA 1
ATOM 591 C C . GLN A 1 82 ? 10.796 1.919 -2.118 1.00 87.75 82 GLN A C 1
ATOM 593 O O . GLN A 1 82 ? 10.791 2.123 -0.907 1.00 87.75 82 GLN A O 1
ATOM 598 N N . ALA A 1 83 ? 10.965 2.901 -3.006 1.00 86.81 83 ALA A N 1
ATOM 599 C CA . ALA A 1 83 ? 11.092 4.301 -2.624 1.00 86.81 83 ALA A CA 1
ATOM 600 C C . ALA A 1 83 ? 9.825 4.797 -1.909 1.00 86.81 83 ALA A C 1
ATOM 602 O O . ALA A 1 83 ? 9.935 5.385 -0.836 1.00 86.81 83 ALA A O 1
ATOM 603 N N . ALA A 1 84 ? 8.637 4.462 -2.419 1.00 86.19 84 ALA A N 1
ATOM 604 C CA . ALA A 1 84 ? 7.366 4.797 -1.779 1.00 86.19 84 ALA A CA 1
ATOM 605 C C . ALA A 1 84 ? 7.235 4.164 -0.383 1.00 86.19 84 ALA A C 1
ATOM 607 O O . ALA A 1 84 ? 6.868 4.845 0.571 1.00 86.19 84 ALA A O 1
ATOM 608 N N . ARG A 1 85 ? 7.615 2.888 -0.224 1.00 86.31 85 ARG A N 1
ATOM 609 C CA . ARG A 1 85 ? 7.613 2.208 1.085 1.00 86.31 85 ARG A CA 1
ATOM 610 C C . ARG A 1 85 ? 8.577 2.831 2.087 1.00 86.31 85 ARG A C 1
ATOM 612 O O . ARG A 1 85 ? 8.252 2.893 3.267 1.00 86.31 85 ARG A O 1
ATOM 619 N N . ASN A 1 86 ? 9.737 3.287 1.623 1.00 85.44 86 ASN A N 1
ATOM 620 C CA . ASN A 1 86 ? 10.728 3.937 2.477 1.00 85.44 86 ASN A CA 1
ATOM 621 C C . ASN A 1 86 ? 10.255 5.326 2.927 1.00 85.44 86 ASN A C 1
ATOM 623 O O . ASN A 1 86 ? 10.415 5.669 4.093 1.00 85.44 86 ASN A O 1
ATOM 627 N N . ILE A 1 87 ? 9.653 6.103 2.021 1.00 84.06 87 ILE A N 1
ATOM 628 C CA . ILE A 1 87 ? 9.091 7.428 2.324 1.00 84.06 87 ILE A CA 1
ATOM 629 C C . ILE A 1 87 ? 7.956 7.319 3.349 1.00 84.06 87 ILE A C 1
ATOM 631 O O . ILE A 1 87 ? 7.890 8.120 4.276 1.00 84.06 87 ILE A O 1
ATOM 635 N N . LEU A 1 88 ? 7.088 6.316 3.195 1.00 81.56 88 LEU A N 1
ATOM 636 C CA . LEU A 1 88 ? 5.971 6.044 4.103 1.00 81.56 88 LEU A CA 1
ATOM 637 C C . LEU A 1 88 ? 6.383 5.283 5.375 1.00 81.56 88 LEU A C 1
ATOM 639 O O . LEU A 1 88 ? 5.515 4.913 6.165 1.00 81.56 88 LEU A O 1
ATOM 643 N N . GLU A 1 89 ? 7.681 5.013 5.558 1.00 82.56 89 GLU A N 1
ATOM 644 C CA . GLU A 1 89 ? 8.232 4.292 6.711 1.00 82.56 89 GLU A CA 1
ATOM 645 C C . GLU A 1 89 ? 7.511 2.950 6.978 1.00 82.56 89 GLU A C 1
ATOM 647 O O . GLU A 1 89 ? 7.338 2.523 8.118 1.00 82.56 89 GLU A O 1
ATOM 652 N N . LEU A 1 90 ? 7.108 2.240 5.912 1.00 80.62 90 LEU A N 1
ATOM 653 C CA . LEU A 1 90 ? 6.382 0.954 5.959 1.00 80.62 90 LEU A CA 1
ATOM 654 C C . LEU A 1 90 ? 7.286 -0.239 6.333 1.00 80.62 90 LEU A C 1
ATOM 656 O O . LEU A 1 90 ? 7.111 -1.357 5.845 1.00 80.62 90 LEU A O 1
ATOM 660 N N . GLY A 1 91 ? 8.297 0.011 7.157 1.00 80.94 91 GLY A N 1
ATOM 661 C CA . GLY A 1 91 ? 9.276 -0.969 7.600 1.00 80.94 91 GLY A CA 1
ATOM 662 C C . GLY A 1 91 ? 8.894 -1.646 8.914 1.00 80.94 91 GLY A C 1
ATOM 663 O O . GLY A 1 91 ? 7.728 -1.769 9.288 1.00 80.94 91 GLY A O 1
ATOM 664 N N . PHE A 1 92 ? 9.921 -2.103 9.622 1.00 85.56 92 PHE A N 1
ATOM 665 C CA . PHE A 1 92 ? 9.772 -2.665 10.955 1.00 85.56 92 PHE A CA 1
ATOM 666 C C . PHE A 1 92 ? 9.522 -1.549 11.980 1.00 85.56 92 PHE A C 1
ATOM 668 O O . PHE A 1 92 ? 10.173 -0.508 11.925 1.00 85.56 92 PHE A O 1
ATOM 675 N N . SER A 1 93 ? 8.604 -1.776 12.918 1.00 85.31 93 SER A N 1
ATOM 676 C CA . SER A 1 93 ? 8.325 -0.866 14.037 1.00 85.31 93 SER A CA 1
ATOM 677 C C . SER A 1 93 ? 8.249 -1.654 15.340 1.00 85.31 93 SER A C 1
ATOM 679 O O . SER A 1 93 ? 7.906 -2.839 15.328 1.00 85.31 93 SER A O 1
ATOM 681 N N . ASP A 1 94 ? 8.599 -1.015 16.458 1.00 92.44 94 ASP A N 1
ATOM 682 C CA . ASP A 1 94 ? 8.550 -1.668 17.764 1.00 92.44 94 ASP A CA 1
ATOM 683 C C . ASP A 1 94 ? 7.102 -1.890 18.235 1.00 92.44 94 ASP A C 1
ATOM 685 O O . ASP A 1 94 ? 6.193 -1.099 17.956 1.00 92.44 94 ASP A O 1
ATOM 689 N N . GLY A 1 95 ? 6.886 -2.967 18.994 1.00 89.75 95 GLY A N 1
ATOM 690 C CA . GLY A 1 95 ? 5.560 -3.354 19.471 1.00 89.75 95 GLY A CA 1
ATOM 691 C C . GLY A 1 95 ? 4.915 -2.291 20.364 1.00 89.75 95 GLY A C 1
ATOM 692 O O . GLY A 1 95 ? 3.710 -2.047 20.258 1.00 89.75 95 GLY A O 1
ATOM 693 N N . MET A 1 96 ? 5.703 -1.608 21.203 1.00 90.00 96 MET A N 1
ATOM 694 C CA . MET A 1 96 ? 5.180 -0.539 22.060 1.00 90.00 96 MET A CA 1
ATOM 695 C C . MET A 1 96 ? 4.791 0.703 21.255 1.00 90.00 96 MET A C 1
ATOM 697 O O . MET A 1 96 ? 3.778 1.341 21.550 1.00 90.00 96 MET A O 1
ATOM 701 N N . GLU A 1 97 ? 5.560 1.047 20.224 1.00 87.81 97 GLU A N 1
ATOM 702 C CA . GLU A 1 97 ? 5.242 2.169 19.337 1.00 87.81 97 GLU A CA 1
ATOM 703 C C . GLU A 1 97 ? 3.983 1.896 18.513 1.00 87.81 97 GLU A C 1
ATOM 705 O O . GLU A 1 97 ? 3.102 2.755 18.411 1.00 87.81 97 GLU A O 1
ATOM 710 N N . PHE A 1 98 ? 3.839 0.673 18.000 1.00 88.00 98 PHE A N 1
ATOM 711 C CA . PHE A 1 98 ? 2.645 0.258 17.272 1.00 88.00 98 PHE A CA 1
ATOM 712 C C . PHE A 1 98 ? 1.391 0.248 18.160 1.00 88.00 98 PHE A C 1
ATOM 714 O O . PHE A 1 98 ? 0.326 0.703 17.734 1.00 88.00 98 PHE A O 1
ATOM 721 N N . ALA A 1 99 ? 1.508 -0.196 19.417 1.00 88.69 99 ALA A N 1
ATOM 722 C CA . ALA A 1 99 ? 0.407 -0.156 20.381 1.00 88.69 99 ALA A CA 1
ATOM 723 C C . ALA A 1 99 ? -0.056 1.284 20.671 1.00 88.69 99 ALA A C 1
ATOM 725 O O . ALA A 1 99 ? -1.258 1.554 20.645 1.00 88.69 99 ALA A O 1
ATOM 726 N N . LYS A 1 100 ? 0.886 2.224 20.850 1.00 89.44 100 LYS A N 1
ATOM 727 C CA . LYS A 1 100 ? 0.588 3.665 20.981 1.00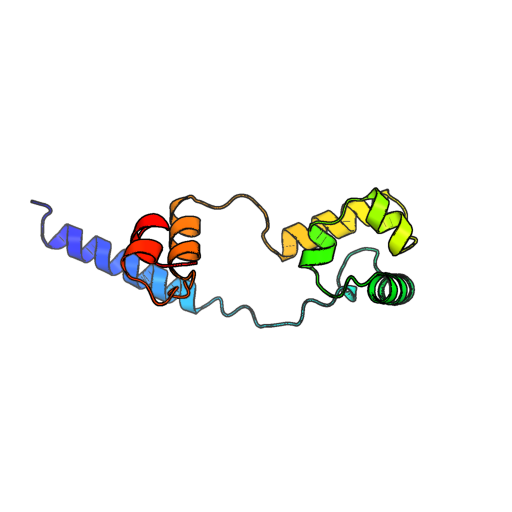 89.44 100 LYS A CA 1
ATOM 728 C C . LYS A 1 100 ? -0.070 4.240 19.722 1.00 89.44 100 LYS A C 1
ATOM 730 O O . LYS A 1 100 ? -0.930 5.106 19.814 1.00 89.44 100 LYS A O 1
ATOM 735 N N . LYS A 1 101 ? 0.291 3.759 18.529 1.00 87.50 101 LYS A N 1
ATOM 736 C CA . LYS A 1 101 ? -0.378 4.171 17.284 1.00 87.50 101 LYS A CA 1
ATOM 737 C C . LYS A 1 101 ? -1.828 3.671 17.233 1.00 87.50 101 LYS A C 1
ATOM 739 O O . LYS A 1 101 ? -2.717 4.421 16.838 1.00 87.50 101 LYS A O 1
ATOM 744 N N . ARG A 1 102 ? -2.086 2.428 17.666 1.00 87.06 102 ARG A N 1
ATOM 745 C CA . ARG A 1 102 ? -3.439 1.837 17.684 1.00 87.06 102 ARG A CA 1
ATOM 746 C C . ARG A 1 102 ? -4.343 2.357 18.797 1.00 87.06 102 ARG A C 1
ATOM 748 O O . ARG A 1 102 ? -5.556 2.233 18.658 1.00 87.06 102 ARG A O 1
ATOM 755 N N . SER A 1 103 ? -3.813 2.946 19.870 1.00 85.56 103 SER A N 1
ATOM 756 C CA . SER A 1 103 ? -4.667 3.538 20.912 1.00 85.56 103 SER A CA 1
ATOM 757 C C . SER A 1 103 ? -5.512 4.705 20.396 1.00 85.56 103 SER A C 1
ATOM 759 O O . SER A 1 103 ? -6.554 4.991 20.971 1.00 85.56 103 SER A O 1
ATOM 761 N N . ASN A 1 104 ? -5.099 5.336 19.292 1.00 87.44 104 ASN A N 1
ATOM 762 C CA . ASN A 1 104 ? -5.836 6.423 18.645 1.00 87.44 104 ASN A CA 1
ATOM 763 C C . ASN A 1 104 ? -6.926 5.934 17.672 1.00 87.44 104 ASN A C 1
ATOM 765 O O . ASN A 1 104 ? -7.550 6.752 17.000 1.00 87.44 104 ASN A O 1
ATOM 769 N N . VAL A 1 105 ? -7.147 4.619 17.548 1.00 88.12 105 VAL A N 1
ATOM 770 C CA . VAL A 1 105 ? -8.205 4.072 16.687 1.00 88.12 105 VAL A CA 1
ATOM 771 C C . VAL A 1 105 ? -9.567 4.381 17.307 1.00 88.12 105 VAL A C 1
ATOM 773 O O . VAL A 1 105 ? -9.874 3.965 18.427 1.00 88.12 105 VAL A O 1
ATOM 776 N N . LEU A 1 106 ? -10.376 5.126 16.559 1.00 87.12 106 LEU A N 1
ATOM 777 C CA . LEU A 1 106 ? -11.747 5.466 16.917 1.00 87.12 106 LEU A CA 1
ATOM 778 C C . LEU A 1 106 ? -12.667 4.276 16.640 1.00 87.12 106 LEU A C 1
ATOM 780 O O . LEU A 1 106 ? -12.422 3.517 15.708 1.00 87.12 106 LEU A O 1
ATOM 784 N N . HIS A 1 107 ? -13.712 4.146 17.449 1.00 87.00 107 HIS A N 1
ATOM 785 C CA . HIS A 1 107 ? -14.740 3.122 17.290 1.00 87.00 107 HIS A CA 1
ATOM 786 C C . HIS A 1 107 ? -16.111 3.804 17.283 1.00 87.00 107 HIS A C 1
ATOM 788 O O . HIS A 1 107 ? -16.307 4.821 17.960 1.00 87.00 107 HIS A O 1
ATOM 794 N N . ILE A 1 108 ? -17.044 3.262 16.509 1.00 88.12 108 ILE A N 1
ATOM 795 C CA . ILE A 1 108 ? -18.414 3.750 16.370 1.00 88.12 108 ILE A CA 1
ATOM 796 C C . ILE A 1 108 ? -19.334 2.797 17.128 1.00 88.12 108 ILE A C 1
ATOM 798 O O . ILE A 1 108 ? -19.341 1.588 16.889 1.00 88.12 108 ILE A O 1
ATOM 802 N N . THR A 1 109 ? -20.134 3.342 18.041 1.00 87.25 109 THR A N 1
ATOM 803 C CA . THR A 1 109 ? -21.096 2.542 18.801 1.00 87.25 109 THR A CA 1
ATOM 804 C C . THR A 1 109 ? -22.236 2.080 17.898 1.00 87.25 109 THR A C 1
ATOM 806 O O . THR A 1 109 ? -22.715 2.815 17.032 1.00 87.25 109 THR A O 1
ATOM 809 N N . THR A 1 110 ? -22.708 0.853 18.109 1.00 86.25 110 THR A N 1
ATOM 810 C CA . THR A 1 110 ? -23.823 0.289 17.331 1.00 86.25 110 THR A CA 1
ATOM 811 C C . THR A 1 110 ? -25.196 0.715 17.862 1.00 86.25 110 THR A C 1
ATOM 813 O O . THR A 1 110 ? -26.225 0.390 17.273 1.00 86.25 110 THR A O 1
ATOM 816 N N . GLY A 1 111 ? -25.232 1.431 18.992 1.00 86.44 111 GLY A N 1
ATOM 817 C CA . GLY A 1 111 ? -26.455 1.856 19.680 1.00 86.44 111 GLY A CA 1
ATOM 818 C C . GLY A 1 111 ? -27.057 0.792 20.606 1.00 86.44 111 GLY A C 1
ATOM 819 O O . GLY A 1 111 ? -27.894 1.123 21.446 1.00 86.44 111 GLY A O 1
ATOM 820 N N . SER A 1 112 ? -26.598 -0.462 20.524 1.00 89.00 112 SER A N 1
ATOM 821 C CA . SER A 1 112 ? -26.957 -1.532 21.457 1.00 89.00 112 SER A CA 1
ATOM 822 C C . SER A 1 112 ? -25.762 -1.933 22.314 1.00 89.00 112 SER A C 1
ATOM 824 O O . SER A 1 112 ? -24.751 -2.419 21.809 1.00 89.00 112 SER A O 1
ATOM 826 N N . LYS A 1 113 ? -25.916 -1.819 23.638 1.00 86.88 113 LYS A N 1
ATOM 827 C CA . LYS A 1 113 ? -24.858 -2.168 24.601 1.00 86.88 113 LYS A CA 1
ATOM 828 C C . LYS A 1 113 ? -24.431 -3.634 24.496 1.00 86.88 113 LYS A C 1
ATOM 830 O O . LYS A 1 113 ? -23.248 -3.925 24.605 1.00 86.88 113 LYS A O 1
ATOM 835 N N . SER A 1 114 ? -25.376 -4.543 24.244 1.00 88.81 114 SER A N 1
ATOM 836 C CA . SER A 1 114 ? -25.087 -5.978 24.131 1.00 88.81 114 SER A CA 1
ATOM 837 C C . SER A 1 114 ? -24.290 -6.329 22.875 1.00 88.81 114 SER A C 1
ATOM 839 O O . SER A 1 114 ? -23.501 -7.271 22.893 1.00 88.81 114 SER A O 1
ATOM 841 N N . LEU A 1 115 ? -24.478 -5.575 21.788 1.00 87.88 115 LEU A N 1
ATOM 842 C CA . LEU A 1 115 ? -23.753 -5.800 20.541 1.00 87.88 115 LEU A CA 1
ATOM 843 C C . LEU A 1 115 ? -22.346 -5.196 20.606 1.00 87.88 115 LEU A C 1
ATOM 845 O O . LEU A 1 115 ? -21.390 -5.842 20.186 1.00 87.88 115 LEU A O 1
ATOM 849 N N . ASP A 1 116 ? -22.204 -4.011 21.204 1.00 89.12 116 ASP A N 1
ATOM 850 C CA . ASP A 1 116 ? -20.892 -3.395 21.430 1.00 89.12 116 ASP A CA 1
ATOM 851 C C . ASP A 1 116 ? -20.007 -4.270 22.334 1.00 89.12 116 ASP A C 1
ATOM 853 O O . ASP A 1 116 ? -18.808 -4.393 22.089 1.00 89.12 116 ASP A O 1
ATOM 857 N N . GLU A 1 117 ? -20.590 -4.923 23.344 1.00 89.31 117 GLU A N 1
ATOM 858 C CA . GLU A 1 117 ? -19.881 -5.842 24.242 1.00 89.31 117 GLU A CA 1
ATOM 859 C C . GLU A 1 117 ? -19.407 -7.112 23.520 1.00 89.31 117 GLU A C 1
ATOM 861 O O . GLU A 1 117 ? -18.259 -7.526 23.694 1.00 89.31 117 GLU A O 1
ATOM 866 N N . LEU A 1 118 ? -20.228 -7.662 22.617 1.00 88.88 118 LEU A N 1
ATOM 867 C CA . LEU A 1 118 ? -19.838 -8.786 21.759 1.00 88.88 118 LEU A CA 1
ATOM 868 C C . LEU A 1 118 ? -18.677 -8.428 20.812 1.00 88.88 118 LEU A C 1
ATOM 870 O O . LEU A 1 118 ? -17.832 -9.275 20.529 1.00 88.88 118 LEU A O 1
ATOM 874 N N . LEU A 1 119 ? -18.604 -7.174 20.356 1.00 87.31 119 LEU A N 1
ATOM 875 C CA . LEU A 1 119 ? -17.551 -6.661 19.468 1.00 87.31 119 LEU A CA 1
ATOM 876 C C . LEU A 1 119 ? -16.289 -6.182 20.217 1.00 87.31 119 LEU A C 1
ATOM 878 O O . LEU A 1 119 ? -15.461 -5.469 19.656 1.00 87.31 119 LEU A O 1
ATOM 882 N N . GLY A 1 120 ? -16.102 -6.573 21.482 1.00 83.56 120 GLY A N 1
ATOM 883 C CA . GLY A 1 120 ? -14.915 -6.205 22.268 1.00 83.56 120 GLY A CA 1
ATOM 884 C C . GLY A 1 120 ? -15.072 -4.916 23.082 1.00 83.56 120 GLY A C 1
ATOM 885 O O . GLY A 1 120 ? -14.077 -4.275 23.441 1.00 83.56 120 GLY A O 1
ATOM 886 N N . GLY A 1 121 ? -16.318 -4.541 23.379 1.00 75.25 121 GLY A N 1
ATOM 887 C CA . GLY A 1 121 ? -16.691 -3.496 24.336 1.00 75.25 121 GLY A CA 1
ATOM 888 C C . GLY A 1 121 ? -16.618 -2.067 23.808 1.00 75.25 121 GLY A C 1
ATOM 889 O O . GLY A 1 121 ? -16.737 -1.132 24.597 1.00 75.25 121 GLY A O 1
ATOM 890 N N . ARG A 1 122 ? -16.370 -1.875 22.508 1.00 72.12 122 ARG A N 1
ATOM 891 C CA . ARG A 1 122 ? -16.100 -0.548 21.926 1.00 72.12 122 ARG A CA 1
ATOM 892 C C . ARG A 1 122 ? -16.876 -0.229 20.646 1.00 72.12 122 ARG A C 1
ATOM 894 O O . ARG A 1 122 ? -16.834 0.920 20.224 1.00 72.12 122 ARG A O 1
ATOM 901 N N . GLY A 1 123 ? -17.625 -1.181 20.089 1.00 72.06 123 GLY A N 1
ATOM 902 C CA . GLY A 1 123 ? -18.289 -1.016 18.792 1.00 72.06 123 GLY A CA 1
ATOM 903 C C . GLY A 1 123 ? -17.368 -1.369 17.618 1.00 72.06 123 GLY A C 1
ATOM 904 O O . GLY A 1 123 ? -16.402 -2.110 17.798 1.00 72.06 123 GLY A O 1
ATOM 905 N N . ILE A 1 124 ? -17.703 -0.875 16.423 1.00 72.94 124 ILE A N 1
ATO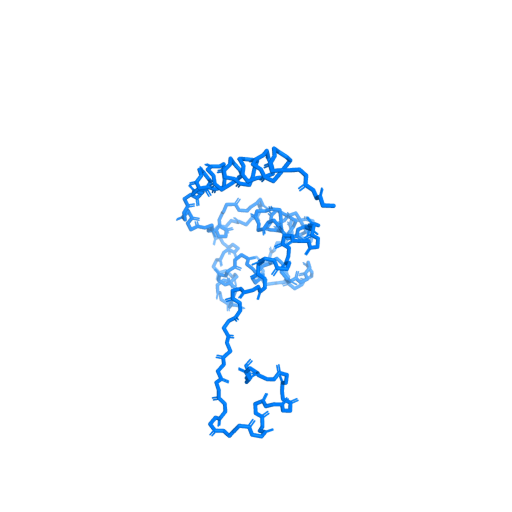M 906 C CA . ILE A 1 124 ? -17.026 -1.162 15.140 1.00 72.94 124 ILE A CA 1
ATOM 907 C C . ILE A 1 124 ? -15.899 -0.157 14.902 1.00 72.94 124 ILE A C 1
ATOM 909 O O . ILE A 1 124 ? -14.810 -0.580 14.460 1.00 72.94 124 ILE A O 1
#

Secondary structure (DSSP, 8-state):
---HHHHHHHHHHHHHHHHHHTT---------GGGSTT--HHHHHHHHHTT--SHHHHHHS-HHHHHHHHT--HHHHHHHHHHHHHHTT-S---HHHHHHHHTT------S-HHHHHHTTSS--

Foldseek 3Di:
DPDPVVVVVVVVVVVVVVVVVVPPPVDPPVPFLCVFQFQHPQLSVLCVVVVNGDLVSLLPDDLVVSCVSSVTDSVSSVRRNVVSCVVVVVDDDDPVVVVVVCVPDAADAPPDQVVCVVVVRHHD

Radius of gyration: 21.8 Å; chains: 1; bounding box: 41×28×65 Å